Protein AF-A0A941M139-F1 (afdb_monomer)

Mean predicted aligned error: 8.09 Å

Solvent-accessible surface area (backbone atoms only — not comparable to full-atom values): 8491 Å² total; per-residue (Å²): 108,47,80,40,72,52,66,37,54,65,48,53,52,21,52,79,70,74,43,31,68,64,45,41,56,51,49,22,53,52,49,34,66,63,68,40,93,36,90,84,58,81,46,75,49,77,41,56,85,63,80,76,43,61,76,75,45,39,62,76,50,94,82,79,84,86,84,52,71,70,35,67,94,53,24,68,75,78,28,36,34,64,67,55,48,50,52,52,29,45,77,67,77,39,60,91,41,50,65,60,52,48,65,59,38,60,48,45,81,24,77,96,41,51,23,31,60,55,66,42,54,51,50,21,59,76,56,75,70,44,87,63,80,63,78,36,69,66,77,81,75,129

Secondary structure (DSSP, 8-state):
-EEE-STTHHHHHHHHTT-HHHHHHHHHHHHHHHHSS-TT-S-EEE--SS---TTTTSTT-S------TT-TTTGGGSSEEHHHHHHHHHHTT-GGGHHHHHHHH--EEETTEEEE-HHHHHHHHHTTS---SSS-------

Sequence (142 aa):
MVLIDEYDTPIHAGYLKGFYETLVSFFRNFLSACLKDNPCLYKAVLTGILRVSRESLFSGLNHLDVFSVLNSKYSSYFGFTEGEVEDLLTQAHMEGKVIEVKDWYNGYHMSDVTVYNPWSIINFIQKGGVFSLIGSIHPITN

Structure (mmCIF, N/CA/C/O backbone):
data_AF-A0A941M139-F1
#
_entry.id   AF-A0A941M139-F1
#
loop_
_atom_site.group_PDB
_atom_site.id
_atom_site.type_symbol
_atom_site.label_atom_id
_atom_site.label_alt_id
_atom_site.label_comp_id
_atom_site.label_asym_id
_atom_site.label_entity_id
_atom_site.label_seq_id
_atom_site.pdbx_PDB_ins_code
_atom_site.Cartn_x
_atom_site.Cartn_y
_atom_site.Cartn_z
_atom_site.occupancy
_atom_site.B_iso_or_equiv
_atom_site.auth_seq_id
_atom_site.auth_comp_id
_atom_sit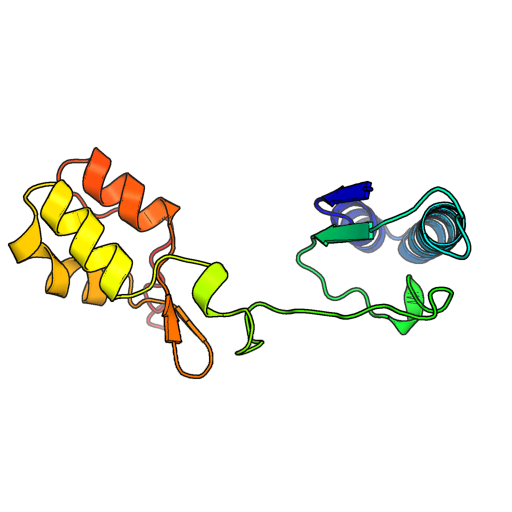e.auth_asym_id
_atom_site.auth_atom_id
_atom_site.pdbx_PDB_model_num
ATOM 1 N N . MET A 1 1 ? 7.535 -20.230 -5.856 1.00 85.69 1 MET A N 1
ATOM 2 C CA . MET A 1 1 ? 6.731 -18.988 -5.832 1.00 85.69 1 MET A CA 1
ATOM 3 C C . MET A 1 1 ? 7.696 -17.820 -5.789 1.00 85.69 1 MET A C 1
ATOM 5 O O . MET A 1 1 ? 8.684 -17.934 -5.078 1.00 85.69 1 MET A O 1
ATOM 9 N N . VAL A 1 2 ? 7.436 -16.751 -6.538 1.00 91.38 2 VAL A N 1
ATOM 10 C CA . VAL A 1 2 ? 8.235 -15.515 -6.522 1.00 91.38 2 VAL A CA 1
ATOM 11 C C . VAL A 1 2 ? 7.360 -14.374 -6.004 1.00 91.38 2 VAL A C 1
ATOM 13 O O . VAL A 1 2 ? 6.231 -14.220 -6.461 1.00 91.38 2 VAL A O 1
ATOM 16 N N . LEU A 1 3 ? 7.862 -13.598 -5.047 1.00 92.81 3 LEU A N 1
ATOM 17 C CA . LEU A 1 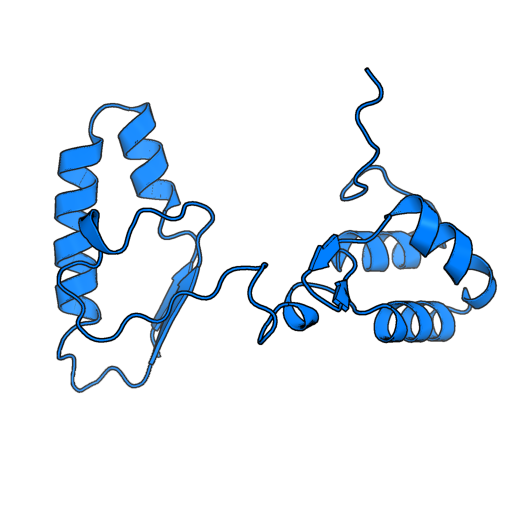3 ? 7.221 -12.377 -4.559 1.00 92.81 3 LEU A CA 1
ATOM 18 C C . LEU A 1 3 ? 8.171 -11.212 -4.827 1.00 92.81 3 LEU A C 1
ATOM 20 O O . LEU A 1 3 ? 9.333 -11.276 -4.429 1.00 92.81 3 LEU A O 1
ATOM 24 N N . ILE A 1 4 ? 7.686 -10.187 -5.521 1.00 91.25 4 ILE A N 1
ATOM 25 C CA . ILE A 1 4 ? 8.438 -8.963 -5.800 1.00 91.25 4 ILE A CA 1
ATOM 26 C C . ILE A 1 4 ? 7.632 -7.814 -5.224 1.00 91.25 4 ILE A C 1
ATOM 28 O O . ILE A 1 4 ? 6.572 -7.481 -5.754 1.00 91.25 4 ILE A O 1
ATOM 32 N N . ASP A 1 5 ? 8.136 -7.247 -4.138 1.00 92.06 5 ASP A N 1
ATOM 33 C CA . ASP A 1 5 ? 7.513 -6.099 -3.499 1.00 92.06 5 ASP A CA 1
ATOM 34 C C . ASP A 1 5 ? 8.080 -4.785 -4.026 1.00 92.06 5 ASP A C 1
ATOM 36 O O . ASP A 1 5 ? 9.232 -4.734 -4.463 1.00 92.06 5 ASP A O 1
ATOM 40 N N . GLU A 1 6 ? 7.237 -3.756 -4.020 1.00 90.25 6 GLU A N 1
ATOM 41 C CA . GLU A 1 6 ? 7.535 -2.402 -4.488 1.00 90.25 6 GLU A CA 1
ATOM 42 C C . GLU A 1 6 ? 8.276 -2.358 -5.837 1.00 90.25 6 GLU A C 1
ATOM 44 O O . GLU A 1 6 ? 9.253 -1.622 -6.022 1.00 90.25 6 GLU A O 1
ATOM 49 N N . TYR A 1 7 ? 7.824 -3.169 -6.805 1.00 88.19 7 TYR A N 1
ATOM 50 C CA . TYR A 1 7 ? 8.523 -3.316 -8.090 1.00 88.19 7 TYR A CA 1
ATOM 51 C C . TYR A 1 7 ? 8.669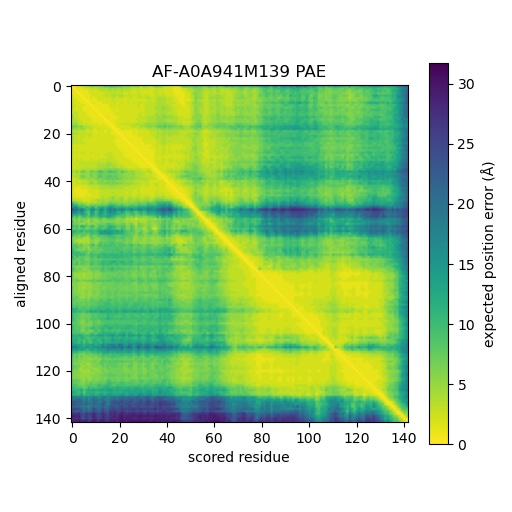 -1.977 -8.836 1.00 88.19 7 TYR A C 1
ATOM 53 O O . TYR A 1 7 ? 9.575 -1.816 -9.653 1.00 88.19 7 TYR A O 1
ATOM 61 N N . ASP A 1 8 ? 7.776 -1.026 -8.562 1.00 87.88 8 ASP A N 1
ATOM 62 C CA . ASP A 1 8 ? 7.675 0.293 -9.169 1.00 87.88 8 ASP A CA 1
ATOM 63 C C . ASP A 1 8 ? 8.574 1.361 -8.526 1.00 87.88 8 ASP A C 1
ATOM 65 O O . ASP A 1 8 ? 8.893 2.349 -9.192 1.00 87.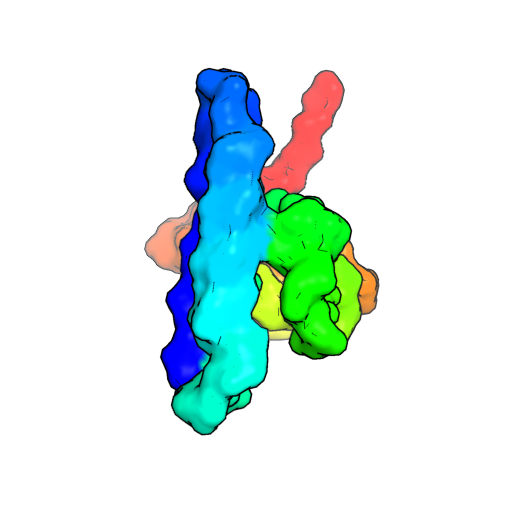88 8 ASP A O 1
ATOM 69 N N . THR A 1 9 ? 9.058 1.161 -7.295 1.00 90.62 9 THR A N 1
ATOM 70 C CA . THR A 1 9 ? 9.995 2.073 -6.610 1.00 90.62 9 THR A CA 1
ATOM 71 C C . THR A 1 9 ? 11.226 2.431 -7.456 1.00 90.62 9 THR A C 1
ATOM 73 O O . THR A 1 9 ? 11.497 3.625 -7.645 1.00 90.62 9 THR A O 1
ATOM 76 N N . PRO A 1 10 ? 11.984 1.466 -8.023 1.00 89.06 10 PRO A N 1
ATOM 77 C CA . PRO A 1 10 ? 13.135 1.799 -8.859 1.00 89.06 10 PRO A CA 1
ATOM 78 C C . PRO A 1 10 ? 12.731 2.543 -10.135 1.00 89.06 10 PRO A C 1
ATOM 80 O O . PRO A 1 10 ? 13.434 3.462 -10.550 1.00 89.06 10 PRO A O 1
ATOM 83 N N . ILE A 1 11 ? 11.586 2.207 -10.734 1.00 88.56 11 ILE A N 1
ATOM 84 C CA . ILE A 1 11 ? 11.081 2.858 -11.949 1.00 88.56 11 ILE A CA 1
ATOM 85 C C . ILE A 1 11 ? 10.715 4.319 -11.670 1.00 88.56 11 ILE A C 1
ATOM 87 O O . ILE A 1 11 ? 11.095 5.208 -12.436 1.00 88.56 11 ILE A O 1
ATOM 91 N N . HIS A 1 12 ? 10.049 4.580 -10.544 1.00 88.31 12 HIS A N 1
ATOM 92 C CA . HIS A 1 12 ? 9.733 5.928 -10.086 1.00 88.31 12 HIS A CA 1
ATOM 93 C C . HIS A 1 12 ? 11.003 6.751 -9.836 1.00 88.31 12 HIS A C 1
ATOM 95 O O . HIS A 1 12 ? 11.114 7.889 -10.294 1.00 88.31 12 HIS A O 1
ATOM 101 N N . ALA A 1 13 ? 12.014 6.163 -9.189 1.00 90.56 13 ALA A N 1
ATOM 102 C CA . ALA A 1 13 ? 13.308 6.817 -9.005 1.00 90.56 13 ALA A CA 1
ATOM 103 C C . ALA A 1 13 ? 13.994 7.138 -10.347 1.00 90.56 13 ALA A C 1
ATOM 105 O O . ALA A 1 13 ? 14.597 8.202 -10.492 1.00 90.56 13 ALA A O 1
ATOM 106 N N . GLY A 1 14 ? 13.871 6.246 -11.333 1.00 89.75 14 GLY A N 1
ATOM 107 C CA . GLY A 1 14 ? 14.338 6.457 -12.701 1.00 89.75 14 GLY A CA 1
ATOM 108 C C . GLY A 1 14 ? 13.670 7.620 -13.408 1.00 89.75 14 GLY A C 1
ATOM 109 O O . GLY A 1 14 ? 14.347 8.410 -14.065 1.00 89.75 14 GLY A O 1
ATOM 110 N N . TYR A 1 15 ? 12.355 7.740 -13.241 1.00 87.94 15 TYR A N 1
ATOM 111 C CA . TYR A 1 15 ? 11.580 8.866 -13.745 1.00 87.94 15 TYR A CA 1
ATOM 112 C C . TYR A 1 15 ? 12.062 10.189 -13.145 1.00 87.94 15 TYR A C 1
ATOM 114 O O . TYR A 1 15 ? 12.425 11.100 -13.886 1.00 87.94 15 TYR A O 1
ATOM 122 N N . LEU A 1 16 ? 12.182 10.264 -11.815 1.00 91.94 16 LEU A N 1
ATOM 123 C CA . LEU A 1 16 ? 12.628 11.477 -11.118 1.00 91.94 16 LEU A CA 1
ATOM 124 C C . LEU A 1 16 ? 14.055 11.906 -11.484 1.00 91.94 16 LEU A C 1
ATOM 126 O O . LEU A 1 16 ? 14.377 13.090 -11.429 1.00 91.94 16 LEU A O 1
ATOM 130 N N . LYS A 1 17 ? 14.919 10.952 -11.836 1.00 94.00 17 LYS A N 1
ATOM 131 C CA . LYS A 1 17 ? 16.335 11.200 -12.131 1.00 94.00 17 LYS A CA 1
ATOM 132 C C . LYS A 1 17 ? 16.669 11.187 -13.631 1.00 94.00 17 LYS A C 1
ATOM 134 O O . LYS A 1 17 ? 17.843 11.273 -13.983 1.00 94.00 17 LYS A O 1
ATOM 139 N N . GLY A 1 18 ? 15.670 11.087 -14.511 1.00 93.06 18 GLY A N 1
ATOM 140 C CA . GLY A 1 18 ? 15.841 11.222 -15.963 1.00 93.06 18 GLY A CA 1
ATOM 141 C C . GLY A 1 18 ? 16.411 10.000 -16.697 1.00 93.06 18 GLY A C 1
ATOM 142 O O . GLY A 1 18 ? 16.884 10.140 -17.820 1.00 93.06 18 GLY A O 1
ATOM 143 N N . PHE A 1 19 ? 16.368 8.803 -16.105 1.00 91.50 19 PHE A N 1
ATOM 144 C CA . PHE A 1 19 ? 16.841 7.551 -16.728 1.00 91.50 19 PHE A CA 1
ATOM 145 C C . PHE A 1 19 ? 15.769 6.451 -16.776 1.00 91.50 19 PHE A C 1
ATOM 147 O O . PHE A 1 19 ? 16.071 5.255 -16.774 1.00 91.50 19 PHE A O 1
ATOM 154 N N . TYR A 1 20 ? 14.503 6.867 -16.840 1.00 89.25 20 TYR A N 1
ATOM 155 C CA . TYR A 1 20 ? 13.326 6.000 -16.908 1.00 89.25 20 TYR A CA 1
ATOM 156 C C . TYR A 1 20 ? 13.431 4.915 -17.990 1.00 89.25 20 TYR A C 1
ATOM 158 O O . TYR A 1 20 ? 13.290 3.738 -17.675 1.00 89.25 20 TYR A O 1
ATOM 166 N N . GLU A 1 21 ? 13.750 5.284 -19.234 1.00 88.88 21 GLU A N 1
ATOM 167 C CA . GLU A 1 21 ? 13.795 4.342 -20.367 1.00 88.88 21 GLU A CA 1
ATOM 168 C C . GLU A 1 21 ? 14.814 3.213 -20.163 1.00 88.88 21 GLU A C 1
ATOM 170 O O . GLU A 1 21 ? 14.520 2.038 -20.399 1.00 88.88 21 GLU A O 1
ATOM 175 N N . THR A 1 22 ? 16.003 3.548 -19.653 1.00 90.12 22 THR A N 1
ATOM 176 C CA . THR A 1 22 ? 17.050 2.566 -19.342 1.00 90.12 22 THR A CA 1
ATOM 177 C C . THR A 1 22 ? 16.576 1.579 -18.278 1.00 90.12 22 THR A C 1
ATOM 179 O O . THR A 1 22 ? 16.762 0.369 -18.422 1.00 90.12 22 THR A O 1
ATOM 182 N N . LEU A 1 23 ? 15.929 2.083 -17.224 1.00 90.19 23 LEU A N 1
ATOM 183 C CA . LEU A 1 23 ? 15.411 1.253 -16.140 1.00 90.19 23 LEU A CA 1
ATOM 184 C C . LEU A 1 23 ? 14.252 0.366 -16.584 1.00 90.19 23 LEU A C 1
ATOM 186 O O . LEU A 1 23 ? 14.259 -0.826 -16.290 1.00 90.19 23 LEU A O 1
ATOM 190 N N . VAL A 1 24 ? 13.281 0.917 -17.310 1.00 88.12 24 VAL A N 1
ATOM 191 C CA . VAL A 1 24 ? 12.141 0.153 -17.828 1.00 88.12 24 VAL A CA 1
ATOM 192 C C . VAL A 1 24 ? 12.621 -0.951 -18.763 1.00 88.12 24 VAL A C 1
ATOM 194 O O . VAL A 1 24 ? 12.168 -2.087 -18.644 1.00 88.12 24 VAL A O 1
ATOM 197 N N . SER A 1 25 ? 13.588 -0.662 -19.638 1.00 88.75 25 SER A N 1
ATOM 198 C CA . SER A 1 25 ? 14.190 -1.668 -20.518 1.00 88.75 25 SER A CA 1
ATOM 199 C C . SER A 1 25 ? 14.860 -2.801 -19.729 1.00 88.75 25 SER A C 1
ATOM 201 O O . SER A 1 25 ? 14.619 -3.979 -20.010 1.00 88.75 25 SER A O 1
ATOM 203 N N . PHE A 1 26 ? 15.644 -2.461 -18.699 1.00 90.69 26 PHE A N 1
ATOM 204 C CA . PHE A 1 26 ? 16.270 -3.445 -17.813 1.00 90.69 26 PHE A CA 1
ATOM 205 C C . PHE A 1 26 ? 15.226 -4.312 -17.096 1.00 90.69 26 PHE A C 1
ATOM 207 O O . PHE A 1 26 ? 15.275 -5.540 -17.192 1.00 90.69 26 PHE A O 1
ATOM 214 N N . PHE A 1 27 ? 14.256 -3.686 -16.421 1.00 89.25 27 PHE A N 1
ATOM 215 C CA . PHE A 1 27 ? 13.242 -4.392 -15.639 1.00 89.25 27 PHE A CA 1
ATOM 216 C C . PHE A 1 27 ? 12.321 -5.240 -16.512 1.00 89.25 27 PHE A C 1
ATOM 218 O O . PHE A 1 27 ? 12.008 -6.365 -16.132 1.00 89.25 27 PHE A O 1
ATOM 225 N N . ARG A 1 28 ? 11.954 -4.775 -17.711 1.00 86.88 28 ARG A N 1
ATOM 226 C CA . ARG A 1 28 ? 11.200 -5.579 -18.681 1.00 86.88 28 ARG A CA 1
ATOM 227 C C . ARG A 1 28 ? 11.927 -6.880 -19.009 1.00 86.88 28 ARG A C 1
ATOM 229 O O . ARG A 1 28 ? 11.313 -7.945 -18.975 1.00 86.88 28 ARG A O 1
ATOM 236 N N . ASN A 1 29 ? 13.223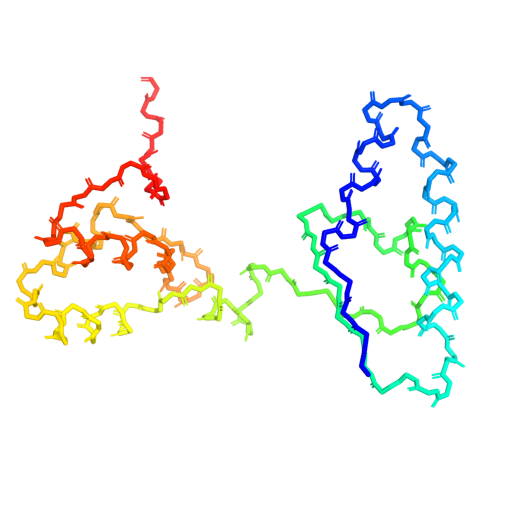 -6.811 -19.314 1.00 88.69 29 ASN A N 1
ATOM 237 C CA . ASN A 1 29 ? 14.012 -7.993 -19.667 1.00 88.69 29 ASN A CA 1
ATOM 238 C C . ASN A 1 29 ? 14.204 -8.921 -18.462 1.00 88.69 29 ASN A C 1
ATOM 240 O O . ASN A 1 29 ? 14.027 -10.131 -18.585 1.00 88.69 29 ASN A O 1
ATOM 244 N N . PHE A 1 30 ? 14.505 -8.351 -17.294 1.00 89.50 30 PHE A N 1
ATOM 245 C CA . PHE A 1 30 ? 14.665 -9.089 -16.043 1.00 89.50 30 PHE A CA 1
ATOM 246 C C . PHE A 1 30 ? 13.387 -9.846 -15.652 1.00 89.50 30 PHE A C 1
ATOM 248 O O . PHE A 1 30 ? 13.418 -11.056 -15.426 1.00 89.50 30 PHE A O 1
ATOM 255 N N . LEU A 1 31 ? 12.245 -9.153 -15.632 1.00 88.56 31 LEU A N 1
ATOM 2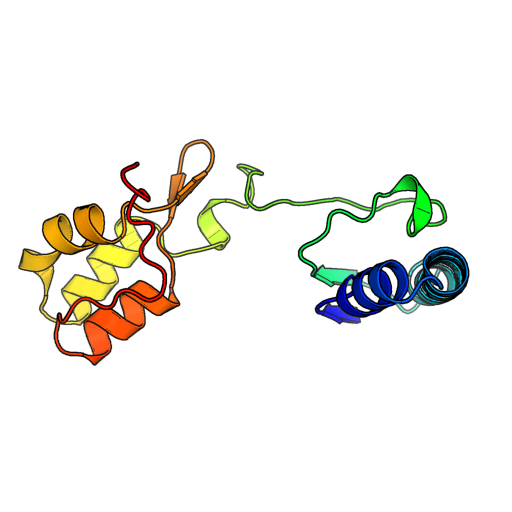56 C CA . LEU A 1 31 ? 10.952 -9.743 -15.294 1.00 88.56 31 LEU A CA 1
ATOM 257 C C . LEU A 1 31 ? 10.506 -10.747 -16.357 1.00 88.56 31 LEU A C 1
ATOM 259 O O . LEU A 1 31 ? 9.990 -11.800 -16.002 1.00 88.56 31 LEU A O 1
ATOM 263 N N . SER A 1 32 ? 10.763 -10.488 -17.642 1.00 87.31 32 SER A N 1
ATOM 264 C CA . SER A 1 32 ? 10.473 -11.461 -18.701 1.00 87.31 32 SER A CA 1
ATOM 265 C C . SER A 1 32 ? 11.283 -12.744 -18.519 1.00 87.31 32 SER A C 1
ATOM 267 O O . SER A 1 32 ? 10.704 -13.820 -18.547 1.00 87.31 32 SER A O 1
ATOM 269 N N . ALA A 1 33 ? 12.590 -12.655 -18.266 1.00 87.56 33 ALA A N 1
ATOM 270 C CA . ALA A 1 33 ? 13.430 -13.835 -18.053 1.00 87.56 33 ALA A CA 1
ATOM 271 C C . ALA A 1 33 ? 13.037 -14.628 -16.795 1.00 87.56 33 ALA A C 1
ATOM 273 O O . ALA A 1 33 ? 13.133 -15.851 -16.772 1.00 87.56 33 ALA A O 1
ATOM 274 N N . CYS A 1 34 ? 12.596 -13.936 -15.743 1.00 88.00 34 CYS A N 1
ATOM 275 C CA . CYS A 1 34 ? 12.195 -14.570 -14.491 1.00 88.00 34 CYS A CA 1
ATOM 276 C C . CYS A 1 34 ? 10.799 -15.210 -14.575 1.00 88.00 34 CYS A C 1
ATOM 278 O O . CYS A 1 34 ? 10.585 -16.299 -14.037 1.00 88.00 34 CYS A O 1
ATOM 280 N N . LEU A 1 35 ? 9.848 -14.530 -15.227 1.00 87.50 35 LEU A N 1
ATOM 281 C CA . LEU A 1 35 ? 8.418 -14.829 -15.125 1.00 87.50 35 LEU A CA 1
ATOM 282 C C . LEU A 1 35 ? 7.823 -15.508 -16.360 1.00 87.50 35 LEU A C 1
ATOM 284 O O . LEU A 1 35 ? 6.794 -16.174 -16.249 1.00 87.50 35 LEU A O 1
ATOM 288 N N . LYS A 1 36 ? 8.434 -15.339 -17.533 1.00 84.94 36 LYS A N 1
ATOM 289 C CA . LYS A 1 36 ? 7.946 -15.912 -18.787 1.00 84.94 36 LYS A CA 1
ATOM 290 C C . LYS A 1 36 ? 8.576 -17.279 -19.027 1.00 84.94 36 LYS A C 1
ATOM 292 O O . LYS A 1 36 ? 9.789 -17.415 -18.922 1.00 84.94 36 LYS A O 1
ATOM 297 N N . ASP A 1 37 ? 7.752 -18.267 -19.374 1.00 80.38 37 ASP A N 1
ATOM 298 C CA . ASP A 1 37 ? 8.180 -19.611 -19.795 1.00 80.38 37 ASP A CA 1
ATOM 299 C C . ASP A 1 37 ? 9.147 -20.307 -18.811 1.00 80.38 37 ASP A C 1
ATOM 301 O O . ASP A 1 37 ? 9.899 -21.203 -19.186 1.00 80.38 37 ASP A O 1
ATOM 305 N N . ASN A 1 38 ? 9.123 -19.906 -17.533 1.00 84.50 38 ASN A N 1
ATOM 306 C CA . ASN A 1 38 ? 9.971 -20.469 -16.492 1.00 84.50 38 ASN A CA 1
ATOM 307 C C . ASN A 1 38 ? 9.329 -21.762 -15.948 1.00 84.50 38 ASN A C 1
ATOM 309 O O . ASN A 1 38 ? 8.343 -21.676 -15.210 1.00 84.50 38 ASN A O 1
ATOM 313 N N . PRO A 1 39 ? 9.877 -22.958 -16.249 1.00 86.94 39 PRO A N 1
ATOM 314 C CA . PRO A 1 39 ? 9.261 -24.233 -15.869 1.00 86.94 39 PRO A CA 1
ATOM 315 C C . PRO A 1 39 ? 9.264 -24.471 -14.353 1.00 86.94 39 PRO A C 1
ATOM 317 O O . PRO A 1 39 ? 8.493 -25.284 -13.850 1.00 86.94 39 PRO A O 1
ATOM 320 N N . CYS A 1 40 ? 10.110 -23.753 -13.611 1.00 89.44 40 CYS A N 1
ATOM 321 C CA . CYS A 1 40 ? 10.186 -23.827 -12.155 1.00 89.44 40 CYS A CA 1
ATOM 322 C C . CYS A 1 40 ? 9.208 -22.858 -11.467 1.00 89.44 40 CYS A C 1
ATOM 324 O O . CYS A 1 40 ? 9.052 -22.893 -10.241 1.00 89.44 40 CYS A O 1
ATOM 326 N N . LEU A 1 41 ? 8.559 -21.962 -12.220 1.00 89.31 41 LEU A N 1
ATOM 327 C CA . LEU A 1 41 ? 7.687 -20.940 -11.663 1.00 89.31 41 LEU A CA 1
ATOM 328 C C . LEU A 1 41 ? 6.239 -21.425 -11.569 1.00 89.31 41 LEU A C 1
ATOM 330 O O . LEU A 1 41 ? 5.473 -21.363 -12.521 1.00 89.31 41 LEU A O 1
ATOM 334 N N . TYR A 1 42 ? 5.833 -21.821 -10.363 1.00 88.81 42 TYR A N 1
ATOM 335 C CA . TYR A 1 42 ? 4.429 -22.132 -10.074 1.00 88.81 42 TYR A CA 1
ATOM 336 C C . TYR A 1 42 ? 3.521 -20.886 -10.034 1.00 88.81 42 TYR A C 1
ATOM 338 O O . TYR A 1 42 ? 2.385 -20.917 -10.494 1.00 88.81 42 TYR A O 1
ATOM 346 N N . LYS A 1 43 ? 4.000 -19.790 -9.427 1.00 89.06 43 LYS A N 1
ATOM 347 C CA . LYS A 1 43 ? 3.249 -18.536 -9.239 1.00 89.06 43 LYS A CA 1
ATOM 348 C C . LYS A 1 43 ? 4.203 -17.379 -8.950 1.00 89.06 43 LYS A C 1
ATOM 350 O O . LYS A 1 43 ? 5.168 -17.573 -8.200 1.00 89.06 43 LYS A O 1
ATOM 355 N N . ALA A 1 44 ? 3.883 -16.196 -9.469 1.00 88.94 44 ALA A N 1
ATOM 356 C CA . ALA A 1 44 ? 4.502 -14.936 -9.082 1.00 88.94 44 ALA A CA 1
ATOM 357 C C . ALA A 1 44 ? 3.452 -13.923 -8.615 1.00 88.94 44 ALA A C 1
ATOM 359 O O . ALA A 1 44 ? 2.347 -13.887 -9.153 1.00 88.94 44 ALA A O 1
ATOM 360 N N . VAL A 1 45 ? 3.806 -13.115 -7.620 1.00 89.44 45 VAL A N 1
ATOM 361 C CA . VAL A 1 45 ? 3.013 -11.975 -7.151 1.00 89.44 45 VAL A CA 1
ATOM 362 C C . VAL A 1 45 ? 3.918 -10.753 -7.163 1.00 89.44 45 VAL A C 1
ATOM 364 O O . VAL A 1 45 ? 5.052 -10.817 -6.688 1.00 89.44 45 VAL A O 1
ATOM 367 N N . LEU A 1 46 ? 3.425 -9.666 -7.747 1.00 88.38 46 LEU A N 1
ATOM 368 C CA . LEU A 1 46 ? 4.118 -8.389 -7.803 1.00 88.38 46 LEU A CA 1
ATOM 369 C C . LEU A 1 46 ? 3.235 -7.343 -7.132 1.00 88.38 46 LEU A C 1
ATOM 371 O O . LEU A 1 46 ? 2.047 -7.256 -7.448 1.00 88.38 46 LEU A O 1
ATOM 375 N N . THR A 1 47 ? 3.811 -6.561 -6.230 1.00 88.50 47 THR A N 1
ATOM 376 C CA . THR A 1 47 ? 3.124 -5.484 -5.514 1.00 88.50 47 THR A CA 1
ATOM 377 C C . THR A 1 47 ? 3.815 -4.158 -5.788 1.00 88.50 47 THR A C 1
ATOM 379 O O . THR A 1 47 ? 5.030 -4.089 -5.954 1.00 88.50 47 THR A O 1
ATOM 382 N N . GLY A 1 48 ? 3.016 -3.106 -5.918 1.00 86.69 48 GLY A N 1
ATOM 383 C CA . GLY A 1 48 ? 3.486 -1.768 -6.243 1.00 86.69 48 GLY A CA 1
ATOM 384 C C . GLY A 1 48 ? 2.337 -0.770 -6.241 1.00 86.69 48 GLY A C 1
ATOM 385 O O . GLY A 1 48 ? 1.167 -1.159 -6.294 1.00 86.69 48 GLY A O 1
ATOM 386 N N . ILE A 1 49 ? 2.670 0.514 -6.162 1.00 83.19 49 ILE A N 1
ATOM 387 C CA . ILE A 1 49 ? 1.690 1.604 -6.080 1.00 83.19 49 ILE A CA 1
ATOM 388 C C . ILE A 1 49 ? 1.306 2.059 -7.488 1.00 83.19 49 ILE A C 1
ATOM 390 O O . ILE A 1 49 ? 0.129 2.196 -7.834 1.00 83.19 49 ILE A O 1
ATOM 394 N N . LEU A 1 50 ? 2.314 2.296 -8.318 1.00 75.56 50 LEU A N 1
ATOM 395 C CA . LEU A 1 50 ? 2.160 2.760 -9.677 1.00 75.56 50 LEU A CA 1
ATOM 396 C C . LEU A 1 50 ? 1.652 1.627 -10.561 1.00 75.56 50 LEU A C 1
ATOM 398 O O . LEU A 1 50 ? 2.209 0.529 -10.634 1.00 75.56 50 LEU A O 1
ATOM 402 N N . ARG A 1 51 ? 0.629 1.951 -11.350 1.00 66.19 51 ARG A N 1
ATOM 403 C CA . ARG A 1 51 ? 0.234 1.144 -12.503 1.00 66.19 51 ARG A CA 1
ATOM 404 C C . ARG A 1 51 ? 1.165 1.442 -13.677 1.00 66.19 51 ARG A C 1
ATOM 406 O O . ARG A 1 51 ? 0.704 1.924 -14.711 1.00 66.19 51 ARG A O 1
ATOM 413 N N . VAL A 1 52 ? 2.470 1.200 -13.524 1.00 61.69 52 VAL A N 1
ATOM 414 C CA . VAL A 1 52 ? 3.380 1.236 -14.677 1.00 61.69 52 VAL A CA 1
ATOM 415 C C . VAL A 1 52 ? 2.928 0.111 -15.610 1.00 61.69 52 VAL A C 1
ATOM 417 O O . VAL A 1 52 ? 2.919 -1.058 -15.231 1.00 61.69 52 VAL A O 1
ATOM 420 N N . SER A 1 53 ? 2.364 0.501 -16.753 1.00 58.38 53 SER A N 1
ATOM 421 C CA . SER A 1 53 ? 1.348 -0.278 -17.465 1.00 58.38 53 SER A CA 1
ATOM 422 C C . SER A 1 53 ? 1.837 -1.641 -17.966 1.00 58.38 53 SER A C 1
ATOM 424 O O . SER A 1 53 ? 3.033 -1.892 -18.149 1.00 58.38 53 SER A O 1
ATOM 426 N N . ARG A 1 54 ? 0.869 -2.511 -18.296 1.00 56.22 54 ARG A N 1
ATOM 427 C CA . ARG A 1 54 ? 1.114 -3.749 -19.053 1.00 56.22 54 ARG A CA 1
ATOM 428 C C . ARG A 1 54 ? 1.912 -3.514 -20.340 1.00 56.22 54 ARG A C 1
ATOM 430 O O . ARG A 1 54 ? 2.542 -4.442 -20.821 1.00 56.22 54 ARG A O 1
ATOM 437 N N . GLU A 1 55 ? 1.886 -2.305 -20.893 1.00 58.22 55 GLU A N 1
ATOM 438 C CA . GLU A 1 55 ? 2.413 -1.993 -22.222 1.00 58.22 55 GLU A CA 1
ATOM 439 C C . GLU A 1 55 ? 3.924 -1.704 -22.211 1.00 58.22 55 GLU A C 1
ATOM 441 O O . GLU A 1 55 ? 4.611 -2.055 -23.171 1.00 58.22 55 GLU A O 1
ATOM 446 N N . SER A 1 56 ? 4.478 -1.144 -21.126 1.00 66.81 56 SER A N 1
ATOM 447 C CA . SER A 1 56 ? 5.910 -0.807 -21.059 1.00 66.81 56 SER A CA 1
ATOM 448 C C . SER A 1 56 ? 6.770 -1.919 -20.446 1.00 66.81 56 SER A C 1
ATOM 450 O O . SER A 1 56 ? 7.756 -2.335 -21.056 1.00 66.81 56 SER A O 1
ATOM 452 N N . LEU A 1 57 ? 6.391 -2.438 -19.273 1.00 75.12 57 LEU A N 1
ATOM 453 C CA . LEU A 1 57 ? 7.178 -3.426 -18.514 1.00 75.12 57 LEU A CA 1
ATOM 454 C C . LEU A 1 57 ? 6.752 -4.870 -18.753 1.00 75.12 57 LEU A C 1
ATOM 456 O O . LEU A 1 57 ? 7.591 -5.769 -18.753 1.00 75.12 57 LEU A O 1
ATOM 460 N N . PHE A 1 58 ? 5.452 -5.097 -18.938 1.00 75.56 58 PHE A N 1
ATOM 461 C CA . PHE A 1 58 ? 4.874 -6.443 -18.958 1.00 75.56 58 PHE A CA 1
ATOM 462 C C . PHE A 1 58 ? 4.387 -6.878 -20.339 1.00 75.56 58 PHE A C 1
ATOM 464 O O . PHE A 1 58 ? 3.728 -7.908 -20.452 1.00 75.56 58 PHE A O 1
ATOM 471 N N . SER A 1 59 ? 4.745 -6.149 -21.397 1.00 69.88 59 SER A N 1
ATOM 472 C CA . SER A 1 59 ? 4.341 -6.473 -22.770 1.00 69.88 59 SER A CA 1
ATOM 473 C C . SER A 1 59 ? 4.911 -7.810 -23.247 1.00 69.88 59 SER A C 1
ATOM 475 O O . SER A 1 59 ? 4.361 -8.432 -24.150 1.00 69.88 59 SER A O 1
ATOM 477 N N . GLY A 1 60 ? 5.979 -8.295 -22.606 1.00 67.94 60 GLY A N 1
ATOM 478 C CA . GLY A 1 60 ? 6.532 -9.629 -22.829 1.00 67.94 60 GLY A CA 1
ATOM 479 C C . GLY A 1 60 ? 5.797 -10.771 -22.111 1.00 67.94 60 GLY A C 1
ATOM 480 O O . GLY A 1 60 ? 6.080 -11.930 -22.430 1.00 67.94 60 GLY A O 1
ATOM 481 N N . LEU A 1 61 ? 4.891 -10.481 -21.165 1.00 72.81 61 LEU A N 1
ATOM 482 C CA . LEU A 1 61 ? 4.194 -11.469 -20.332 1.00 72.81 61 LEU A CA 1
ATOM 483 C C . LEU A 1 61 ? 2.786 -11.766 -20.867 1.00 72.81 61 LEU A C 1
ATOM 485 O O . LEU A 1 61 ? 1.928 -10.888 -20.944 1.00 72.81 61 LEU A O 1
ATOM 489 N N . ASN A 1 62 ? 2.518 -13.037 -21.164 1.00 58.16 62 ASN A N 1
ATOM 490 C CA . ASN A 1 62 ? 1.286 -13.450 -21.847 1.00 58.16 62 ASN A CA 1
ATOM 491 C C . ASN A 1 62 ? 0.069 -13.648 -20.914 1.00 58.16 62 ASN A C 1
ATOM 493 O O . ASN A 1 62 ? -1.052 -13.728 -21.405 1.00 58.16 62 ASN A O 1
ATOM 497 N N . HIS A 1 63 ? 0.245 -13.680 -19.584 1.00 69.00 63 HIS A N 1
ATOM 498 C CA . HIS A 1 63 ? -0.819 -14.032 -18.622 1.00 69.00 63 HIS A CA 1
ATOM 499 C C . HIS A 1 63 ? -0.772 -13.188 -17.333 1.00 69.00 63 HIS A C 1
ATOM 501 O O . HIS A 1 63 ? -0.653 -13.725 -16.234 1.00 69.00 63 HIS A O 1
ATOM 507 N N . LEU A 1 64 ? -0.805 -11.856 -17.455 1.00 73.31 64 LEU A N 1
ATOM 508 C CA . LEU A 1 64 ? -0.836 -10.964 -16.291 1.00 73.31 64 LEU A CA 1
ATOM 509 C C . LEU A 1 64 ? -2.276 -10.566 -15.941 1.00 73.31 64 LEU A C 1
ATOM 511 O O . LEU A 1 64 ? -2.904 -9.818 -16.695 1.00 73.31 64 LEU A O 1
ATOM 515 N N . ASP A 1 65 ? -2.741 -10.995 -14.771 1.00 77.50 65 ASP A N 1
ATOM 516 C CA . ASP A 1 65 ? -3.931 -10.441 -14.132 1.00 77.50 65 ASP A CA 1
ATOM 517 C C . ASP A 1 65 ? -3.543 -9.250 -13.252 1.00 77.50 65 ASP A C 1
ATOM 519 O O . ASP A 1 65 ? -2.610 -9.328 -12.451 1.00 77.50 65 ASP A O 1
ATOM 523 N N . VAL A 1 66 ? -4.264 -8.137 -13.393 1.00 76.69 66 VAL A N 1
ATOM 524 C CA . VAL A 1 66 ? -4.042 -6.931 -12.589 1.00 76.69 66 VAL A CA 1
ATOM 525 C C . VAL A 1 66 ? -5.218 -6.750 -11.645 1.00 76.69 66 VAL A C 1
ATOM 527 O O . VAL A 1 66 ? -6.338 -6.463 -12.072 1.00 76.69 66 VAL A O 1
ATOM 530 N N . PHE A 1 67 ? -4.950 -6.875 -10.351 1.00 79.25 67 PHE A N 1
ATOM 531 C CA . PHE A 1 67 ? -5.932 -6.622 -9.307 1.00 79.25 67 PHE A CA 1
ATOM 532 C C . PHE A 1 67 ? -5.590 -5.319 -8.609 1.00 79.25 67 PHE A C 1
ATOM 534 O O . PHE A 1 67 ? -4.506 -5.153 -8.061 1.00 79.25 67 PHE A O 1
ATOM 541 N N . SER A 1 68 ? -6.524 -4.378 -8.655 1.00 75.50 68 SER A N 1
ATOM 542 C CA . SER A 1 68 ? -6.418 -3.150 -7.882 1.00 75.50 68 SER A CA 1
ATOM 543 C C . SER A 1 68 ? -7.302 -3.214 -6.657 1.00 75.50 68 SER A C 1
ATOM 545 O O . SER A 1 68 ? -8.275 -3.961 -6.646 1.00 75.50 68 SER A O 1
ATOM 547 N N . VAL A 1 69 ? -7.036 -2.320 -5.715 1.00 71.56 69 VAL A N 1
ATOM 548 C CA . VAL A 1 69 ? -7.866 -2.076 -4.533 1.00 71.56 69 VAL A CA 1
ATOM 549 C C . VAL A 1 69 ? -9.350 -1.840 -4.880 1.00 71.56 69 VAL A C 1
ATOM 551 O O . VAL A 1 69 ? -10.235 -2.229 -4.134 1.00 71.56 69 VAL A O 1
ATOM 554 N N . LEU A 1 70 ? -9.645 -1.295 -6.066 1.00 72.06 70 LEU A N 1
ATOM 555 C CA . LEU A 1 70 ? -11.017 -1.069 -6.544 1.00 72.06 70 LEU A CA 1
ATOM 556 C C . LEU A 1 70 ? -11.704 -2.320 -7.122 1.00 72.06 70 LEU A C 1
ATOM 558 O O . LEU A 1 70 ? -12.857 -2.247 -7.533 1.00 72.06 70 LEU A O 1
ATOM 562 N N . ASN A 1 71 ? -11.008 -3.453 -7.231 1.00 79.44 71 ASN A N 1
ATOM 563 C CA . ASN A 1 71 ? -11.594 -4.675 -7.768 1.00 79.44 71 ASN A CA 1
ATOM 564 C C . ASN A 1 71 ? -12.483 -5.327 -6.699 1.00 79.44 71 ASN A C 1
ATOM 566 O O . ASN A 1 71 ? -11.973 -5.784 -5.678 1.00 79.44 71 ASN A O 1
ATOM 570 N N . SER A 1 72 ? -13.788 -5.418 -6.962 1.00 76.88 72 SER A N 1
ATOM 571 C CA . SER A 1 72 ? -14.782 -5.977 -6.033 1.00 76.88 72 SER A CA 1
ATOM 572 C C . SER A 1 72 ? -14.475 -7.402 -5.566 1.00 76.88 72 SER A C 1
ATOM 574 O O . SER A 1 72 ? -14.844 -7.774 -4.459 1.00 76.88 72 SER A O 1
ATOM 576 N N . LYS A 1 73 ? -13.753 -8.202 -6.363 1.00 81.56 73 LYS A N 1
ATOM 577 C CA . LYS A 1 73 ? -13.347 -9.562 -5.978 1.00 81.56 73 LYS A CA 1
ATOM 578 C C . LYS A 1 73 ? -12.365 -9.573 -4.805 1.00 81.56 73 LYS A C 1
ATOM 580 O O . LYS A 1 73 ? -12.296 -10.570 -4.092 1.00 81.56 73 LYS A O 1
ATOM 585 N N . TYR A 1 74 ? -11.581 -8.506 -4.645 1.00 81.25 74 TYR A N 1
ATOM 586 C CA . TYR A 1 74 ? -10.514 -8.437 -3.649 1.00 81.25 74 TYR A CA 1
ATOM 587 C C . TYR A 1 74 ? -10.652 -7.281 -2.656 1.00 81.25 74 TYR A C 1
ATOM 589 O O . TYR A 1 74 ? -9.860 -7.211 -1.721 1.00 81.25 74 TYR A O 1
ATOM 597 N N . SER A 1 75 ? -11.639 -6.398 -2.831 1.00 79.19 75 SER A N 1
ATOM 598 C CA . SER A 1 75 ? -11.814 -5.185 -2.025 1.00 79.19 75 SER A CA 1
ATOM 599 C C . SER A 1 75 ? -11.863 -5.466 -0.521 1.00 79.19 75 SER A C 1
ATOM 601 O O . SER A 1 75 ? -11.210 -4.768 0.250 1.00 79.19 75 SER A O 1
ATOM 603 N N . SER A 1 76 ? -12.542 -6.540 -0.110 1.00 82.06 76 SER A N 1
ATOM 604 C CA . SER A 1 76 ? -12.661 -6.947 1.296 1.00 82.06 76 SER A CA 1
ATOM 605 C C . SER A 1 76 ? -11.346 -7.384 1.949 1.00 82.06 76 SER A C 1
ATOM 607 O O . SER A 1 76 ? -11.286 -7.455 3.165 1.00 82.06 76 SER A O 1
ATOM 609 N N . TYR A 1 77 ? -10.298 -7.692 1.179 1.00 85.06 77 TYR A N 1
ATOM 610 C CA . TYR A 1 77 ? -9.015 -8.167 1.719 1.00 85.06 77 TYR A CA 1
ATOM 611 C C . TYR A 1 77 ? -7.980 -7.048 1.908 1.00 85.06 77 TYR A C 1
ATOM 613 O O . TYR A 1 77 ? -6.879 -7.313 2.386 1.00 85.06 77 TYR A O 1
ATOM 621 N N . PHE A 1 78 ? -8.297 -5.806 1.521 1.00 83.19 78 PHE A N 1
ATOM 622 C CA . PHE A 1 78 ? -7.381 -4.662 1.647 1.00 83.19 78 PHE A CA 1
ATOM 623 C C . PHE A 1 78 ? -7.508 -3.907 2.980 1.00 83.19 78 PHE A C 1
ATOM 625 O O . PHE A 1 78 ? -6.787 -2.935 3.209 1.00 83.19 78 PHE A O 1
ATOM 632 N N . GLY A 1 79 ? -8.394 -4.347 3.870 1.00 89.56 79 GLY A N 1
ATOM 633 C CA . GLY A 1 79 ? -8.573 -3.780 5.200 1.00 89.56 79 GLY A CA 1
ATOM 634 C C . GLY A 1 79 ? -9.498 -4.642 6.049 1.00 89.56 79 GLY A C 1
ATOM 635 O O . GLY A 1 79 ? -9.873 -5.731 5.627 1.00 89.56 79 GLY A O 1
ATOM 636 N N . PHE A 1 80 ? -9.868 -4.147 7.229 1.00 93.19 80 PHE A N 1
ATOM 637 C CA . PHE A 1 80 ? -10.902 -4.787 8.042 1.00 93.19 80 PHE A CA 1
ATOM 638 C C . PHE A 1 80 ? -12.280 -4.370 7.555 1.00 93.19 80 PHE A C 1
ATOM 640 O O . PHE A 1 80 ? -12.552 -3.184 7.418 1.00 93.19 80 PHE A O 1
ATOM 647 N N . THR A 1 81 ? -13.162 -5.323 7.317 1.00 92.94 81 THR A N 1
ATOM 648 C CA . THR A 1 81 ? -14.584 -5.068 7.083 1.00 92.94 81 THR A CA 1
ATOM 649 C C . THR A 1 81 ? -15.253 -4.470 8.322 1.00 92.94 81 THR A C 1
ATOM 651 O O . THR A 1 81 ? -14.723 -4.550 9.431 1.00 92.94 81 THR A O 1
ATOM 654 N N . GLU A 1 82 ? -16.441 -3.883 8.159 1.00 91.94 82 GLU A N 1
ATOM 655 C CA . GLU A 1 82 ? -17.227 -3.379 9.297 1.00 91.94 82 GLU A CA 1
ATOM 656 C C . GLU A 1 82 ? -17.433 -4.431 10.394 1.00 91.94 82 GLU A C 1
ATOM 658 O O . GLU A 1 82 ? -17.227 -4.123 11.565 1.00 91.94 82 GLU A O 1
ATOM 663 N N . GLY A 1 83 ? -17.769 -5.667 10.012 1.00 93.50 83 GLY A N 1
ATOM 664 C CA . GLY A 1 83 ? -17.939 -6.769 10.961 1.00 93.50 83 GLY A CA 1
ATOM 665 C C . GLY A 1 83 ? -16.644 -7.115 11.698 1.00 93.50 83 GLY A C 1
ATOM 666 O O . GLY A 1 83 ? -16.651 -7.251 12.915 1.00 93.50 83 GLY A O 1
ATOM 667 N N . GLU A 1 84 ? -15.506 -7.158 10.997 1.00 95.56 84 GLU A N 1
ATOM 668 C CA . GLU A 1 84 ? -14.208 -7.403 11.641 1.00 95.56 84 GLU A CA 1
ATOM 669 C C . GLU A 1 84 ? -13.823 -6.279 12.613 1.00 95.56 84 GLU A C 1
ATOM 671 O O . GLU A 1 84 ? -13.253 -6.550 13.667 1.00 95.56 84 GLU A O 1
ATOM 676 N N . VAL A 1 85 ? -14.148 -5.019 12.305 1.00 95.19 85 VAL A N 1
ATOM 677 C CA . VAL A 1 85 ? -13.923 -3.902 13.238 1.00 95.19 85 VAL A CA 1
ATOM 678 C C . VAL A 1 85 ? -14.800 -4.035 14.482 1.00 95.19 85 VAL A C 1
ATOM 680 O O . VAL A 1 85 ? -14.302 -3.853 15.593 1.00 95.19 85 VAL A O 1
ATOM 683 N N . GLU A 1 86 ? -16.080 -4.369 14.323 1.00 95.50 86 GLU A N 1
ATOM 684 C CA . GLU A 1 86 ? -17.000 -4.604 15.443 1.00 95.50 86 GLU A CA 1
ATOM 685 C C . GLU A 1 86 ? -16.525 -5.756 16.339 1.00 95.50 86 GLU A C 1
ATOM 687 O O . GLU A 1 86 ? -16.467 -5.609 17.565 1.00 95.50 86 GLU A O 1
ATOM 692 N N . ASP A 1 87 ? -16.088 -6.862 15.736 1.00 96.94 87 ASP A N 1
ATOM 693 C CA . ASP A 1 87 ? -15.548 -8.020 16.448 1.00 96.94 87 ASP A CA 1
ATOM 694 C C . ASP A 1 87 ? -14.262 -7.673 17.209 1.00 96.94 87 ASP A C 1
ATOM 696 O O . ASP A 1 87 ? -14.090 -8.077 18.363 1.00 96.94 87 ASP A O 1
ATOM 700 N N . LEU A 1 88 ? -13.355 -6.907 16.593 1.00 96.31 88 LEU A N 1
ATOM 701 C CA . LEU A 1 88 ? -12.108 -6.469 17.224 1.00 96.31 88 LEU A CA 1
ATOM 702 C C . LEU A 1 88 ? -12.364 -5.526 18.405 1.00 96.31 88 LEU A C 1
ATOM 704 O O . LEU A 1 88 ? -11.728 -5.664 19.451 1.00 96.31 88 LEU A O 1
ATOM 708 N N . LEU A 1 89 ? -13.300 -4.584 18.268 1.00 95.88 89 LEU A N 1
ATOM 709 C CA . LEU A 1 89 ? -13.677 -3.678 19.354 1.00 95.88 89 LEU A CA 1
ATOM 710 C C . LEU A 1 89 ? -14.366 -4.425 20.496 1.00 95.88 89 LEU A C 1
ATOM 712 O O . LEU A 1 89 ? -14.102 -4.127 21.659 1.00 95.88 89 LEU A O 1
ATOM 716 N N . THR A 1 90 ? -15.187 -5.426 20.184 1.00 96.25 90 THR A N 1
ATOM 717 C CA . THR A 1 90 ? -15.823 -6.290 21.187 1.00 96.25 90 THR A CA 1
ATOM 718 C C . THR A 1 90 ? -14.788 -7.080 21.979 1.00 96.25 90 THR A C 1
ATOM 720 O O . THR A 1 90 ? -14.787 -7.059 23.208 1.00 96.25 90 THR A O 1
ATOM 723 N N . GLN A 1 91 ? -13.825 -7.695 21.290 1.00 95.50 91 GLN A N 1
ATOM 724 C CA . GLN A 1 91 ? -12.706 -8.395 21.931 1.00 95.50 91 GLN A CA 1
ATOM 725 C C . GLN A 1 91 ? -11.838 -7.468 22.795 1.00 95.50 91 GLN A C 1
ATOM 727 O O . GLN A 1 91 ? -11.235 -7.917 23.767 1.00 95.50 91 GLN A O 1
ATOM 732 N N . ALA A 1 92 ? -11.794 -6.175 22.467 1.00 95.25 92 ALA A N 1
ATOM 733 C CA . ALA A 1 92 ? -11.100 -5.151 23.240 1.00 95.25 92 ALA A CA 1
ATOM 734 C C . ALA A 1 92 ? -11.950 -4.516 24.361 1.00 95.25 92 ALA A C 1
ATOM 736 O O . ALA A 1 92 ? -11.465 -3.600 25.025 1.00 95.25 92 ALA A O 1
ATOM 737 N N . HIS A 1 93 ? -13.193 -4.967 24.581 1.00 96.06 93 HIS A N 1
ATOM 738 C CA . HIS A 1 93 ? -14.157 -4.369 25.517 1.00 96.06 93 HIS A CA 1
ATOM 739 C C . HIS A 1 93 ? -14.489 -2.890 25.212 1.00 96.06 93 HIS A C 1
ATOM 741 O O . HIS A 1 93 ? -14.657 -2.070 26.115 1.00 96.06 93 HIS A O 1
ATOM 747 N N . MET A 1 94 ? -14.576 -2.537 23.925 1.00 95.00 94 MET A N 1
ATOM 748 C CA . MET A 1 94 ? -14.819 -1.180 23.407 1.00 95.00 94 MET A CA 1
ATOM 749 C C . MET A 1 94 ? -16.053 -1.098 22.490 1.00 95.00 94 MET A C 1
ATOM 751 O O . MET A 1 94 ? -16.123 -0.244 21.609 1.00 95.00 94 MET A O 1
ATOM 755 N N . GLU A 1 95 ? -17.050 -1.956 22.694 1.00 92.75 95 GLU A N 1
ATOM 756 C CA . GLU A 1 95 ? -18.276 -2.059 21.874 1.00 92.75 95 GLU A CA 1
ATOM 757 C C . GLU A 1 95 ? -18.996 -0.707 21.708 1.00 92.75 95 GLU A C 1
ATOM 759 O O . GLU A 1 95 ? -19.470 -0.358 20.629 1.00 92.75 95 GLU A O 1
ATOM 764 N N . GLY A 1 96 ? -19.005 0.117 22.762 1.00 92.06 96 GLY A N 1
ATOM 765 C CA . GLY A 1 96 ? -19.605 1.456 22.744 1.00 92.06 96 GLY A CA 1
ATOM 766 C C . GLY A 1 96 ? -18.887 2.476 21.848 1.00 92.06 96 GLY A C 1
ATOM 767 O O . GLY A 1 96 ? -19.379 3.589 21.691 1.00 92.06 96 GLY A O 1
ATOM 768 N N . LYS A 1 97 ? -17.732 2.125 21.268 1.00 92.38 97 LYS A N 1
ATOM 769 C CA . LYS A 1 97 ? -16.923 2.996 20.403 1.00 92.38 97 LYS A CA 1
ATOM 770 C C . LYS A 1 97 ? -17.093 2.722 18.914 1.00 92.38 97 LYS A C 1
ATOM 772 O O . LYS A 1 97 ? -16.509 3.454 18.122 1.00 92.38 97 LYS A O 1
ATOM 777 N N . VAL A 1 98 ? -17.897 1.731 18.518 1.00 91.56 98 VAL A N 1
ATOM 778 C CA . VAL A 1 98 ? -18.088 1.357 17.103 1.00 91.56 98 VAL A CA 1
ATOM 779 C C . VAL A 1 98 ? -18.478 2.566 16.250 1.00 91.56 98 VAL A C 1
ATOM 781 O O . VAL A 1 98 ? -17.807 2.845 15.263 1.00 91.56 98 VAL A O 1
ATOM 784 N N . ILE A 1 99 ? -19.508 3.317 16.654 1.00 90.94 99 ILE A N 1
ATOM 785 C CA . ILE A 1 99 ? -19.982 4.491 15.900 1.00 90.94 99 ILE A CA 1
ATOM 786 C C . ILE A 1 99 ? -18.868 5.541 15.788 1.00 90.94 99 ILE A C 1
ATOM 788 O O . ILE A 1 99 ? -18.547 5.974 14.687 1.00 90.94 99 ILE A O 1
ATOM 792 N N . GLU A 1 100 ? -18.204 5.873 16.901 1.00 90.94 100 GLU A N 1
ATOM 793 C CA . GLU A 1 100 ? -17.110 6.855 16.907 1.00 90.94 100 GLU A CA 1
ATOM 794 C C . GLU A 1 100 ? -15.941 6.430 15.999 1.00 90.94 100 GLU A C 1
ATOM 796 O O . GLU A 1 100 ? -15.371 7.257 15.292 1.00 90.94 100 GLU A O 1
ATOM 801 N N . VAL A 1 101 ? -15.580 5.142 15.993 1.00 91.06 101 VAL A N 1
ATOM 802 C CA . VAL A 1 101 ? -14.508 4.587 15.150 1.00 91.06 101 VAL A CA 1
ATOM 803 C C . VAL A 1 101 ? -14.877 4.646 13.674 1.00 91.06 101 VAL A C 1
ATOM 805 O O . VAL A 1 101 ? -14.042 5.042 12.856 1.00 91.06 101 VAL A O 1
ATOM 808 N N . LYS A 1 102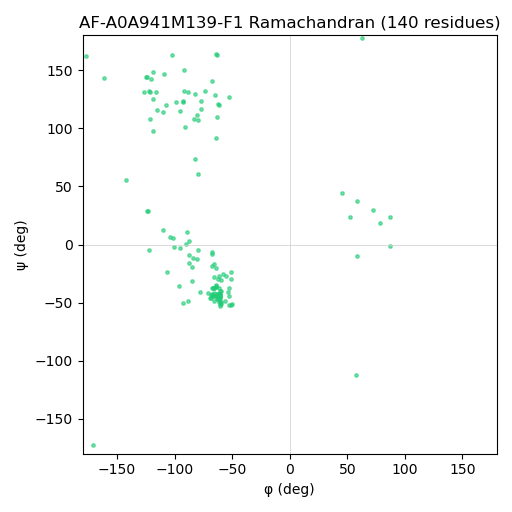 ? -16.116 4.275 13.332 1.00 88.44 102 LYS A N 1
ATOM 809 C CA . LYS A 1 102 ? -16.607 4.328 11.954 1.00 88.44 102 LYS A CA 1
ATOM 810 C C . LYS A 1 102 ? -16.636 5.765 11.437 1.00 88.44 102 LYS A C 1
ATOM 812 O O . LYS A 1 102 ? -16.119 6.006 10.349 1.00 88.44 102 LYS A O 1
ATOM 817 N N . ASP A 1 103 ? -17.128 6.703 12.241 1.00 88.31 103 ASP A N 1
ATOM 818 C CA . ASP A 1 103 ? -17.198 8.122 11.883 1.00 88.31 103 ASP A CA 1
ATOM 819 C C . ASP A 1 103 ? -15.805 8.756 11.763 1.00 88.31 103 ASP A C 1
ATOM 821 O O . ASP A 1 103 ? -15.533 9.505 10.825 1.00 88.31 103 ASP A O 1
ATOM 825 N N . TRP A 1 104 ? -14.891 8.444 12.689 1.00 88.00 104 TRP A N 1
ATOM 826 C CA . TRP A 1 104 ? -13.554 9.039 12.702 1.00 88.00 104 TRP A CA 1
ATOM 827 C C . TRP A 1 104 ? -12.688 8.576 11.530 1.00 88.00 104 TRP A C 1
ATOM 829 O O . TRP A 1 104 ? -12.001 9.380 10.897 1.00 88.00 104 TRP A O 1
ATOM 839 N N . TYR A 1 105 ? -12.679 7.269 11.252 1.00 86.44 105 TYR A N 1
ATOM 840 C CA . TYR A 1 105 ? -11.845 6.716 10.186 1.00 86.44 105 TYR A CA 1
ATOM 841 C C . TYR A 1 105 ? -12.534 6.724 8.821 1.00 86.44 105 TYR A C 1
ATOM 843 O O . TYR A 1 105 ? -11.830 6.581 7.822 1.00 86.44 105 TYR A O 1
ATOM 851 N N . ASN A 1 106 ? -13.862 6.903 8.772 1.00 83.44 106 ASN A N 1
ATOM 852 C CA .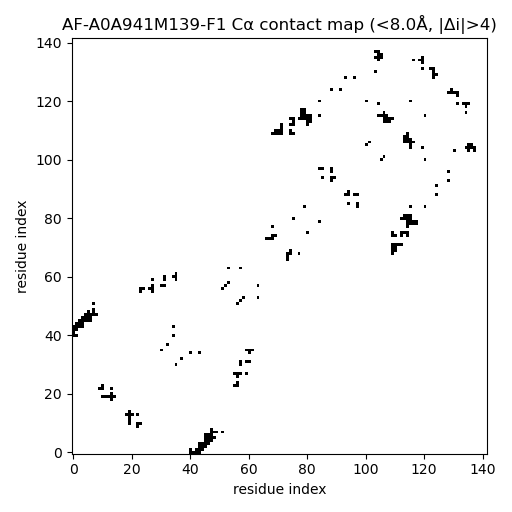 ASN A 1 106 ? -14.726 7.021 7.585 1.00 83.44 106 ASN A CA 1
ATOM 853 C C . ASN A 1 106 ? -14.699 5.814 6.616 1.00 83.44 106 ASN A C 1
ATOM 855 O O . ASN A 1 106 ? -15.532 5.701 5.723 1.00 83.44 106 ASN A O 1
ATOM 859 N N . GLY A 1 107 ? -13.770 4.875 6.814 1.00 83.69 107 GLY A N 1
ATOM 860 C CA . GLY A 1 107 ? -13.564 3.723 5.949 1.00 83.69 107 GLY A CA 1
ATOM 861 C C . GLY A 1 107 ? -13.140 4.106 4.526 1.00 83.69 107 GLY A C 1
ATOM 862 O O . GLY A 1 107 ? -13.026 5.269 4.143 1.00 83.69 107 GLY A O 1
ATOM 863 N N . TYR A 1 108 ? -12.891 3.083 3.722 1.00 83.94 108 TYR A N 1
ATOM 864 C CA . TYR A 1 108 ? -12.689 3.174 2.286 1.00 83.94 108 TYR A CA 1
ATOM 865 C C . TYR A 1 108 ? -13.838 2.426 1.619 1.00 83.94 108 TYR A C 1
ATOM 867 O O . TYR A 1 108 ? -13.964 1.209 1.773 1.00 83.94 108 TYR A O 1
ATOM 875 N N . HIS A 1 109 ? -14.665 3.144 0.864 1.00 83.50 109 HIS A N 1
ATOM 876 C CA . HIS A 1 109 ? -15.749 2.539 0.098 1.00 83.50 109 HIS A CA 1
ATOM 877 C C . HIS A 1 109 ? -15.193 1.936 -1.192 1.00 83.50 109 HIS A C 1
ATOM 879 O O . HIS A 1 109 ? -14.798 2.650 -2.117 1.00 83.50 109 HIS A O 1
ATOM 885 N N . MET A 1 110 ? -15.130 0.608 -1.244 1.00 75.44 110 MET A N 1
ATOM 886 C CA . MET A 1 110 ? -14.589 -0.142 -2.372 1.00 75.44 110 MET A CA 1
ATOM 887 C C . MET A 1 110 ? -15.673 -1.039 -2.968 1.00 75.44 110 MET A C 1
ATOM 889 O O . MET A 1 110 ? -15.902 -2.160 -2.510 1.00 75.44 110 MET A O 1
ATOM 893 N N . SER A 1 111 ? -16.304 -0.564 -4.045 1.00 71.88 111 SER A N 1
ATOM 894 C CA . SER A 1 111 ? -17.499 -1.198 -4.624 1.00 71.88 111 SER A CA 1
ATOM 895 C C . SER A 1 111 ? -18.618 -1.305 -3.575 1.00 71.88 111 SER A C 1
ATOM 897 O O . SER A 1 111 ? -19.101 -0.270 -3.126 1.00 71.88 111 SER A O 1
ATOM 899 N N . ASP A 1 112 ? -18.973 -2.521 -3.152 1.00 80.44 112 ASP A N 1
ATOM 900 C CA . ASP A 1 112 ? -20.073 -2.801 -2.218 1.00 80.44 112 ASP A CA 1
ATOM 901 C C . ASP A 1 112 ? -19.596 -3.066 -0.777 1.00 80.44 112 ASP A C 1
ATOM 903 O O . ASP A 1 112 ? -20.391 -3.443 0.081 1.00 80.44 112 ASP A O 1
ATOM 907 N N . VAL A 1 113 ? -18.294 -2.912 -0.500 1.00 84.56 113 VAL A N 1
ATOM 908 C CA . VAL A 1 113 ? -17.703 -3.179 0.819 1.00 84.56 113 VAL A CA 1
ATOM 909 C C . VAL A 1 113 ? -17.012 -1.927 1.344 1.00 84.56 113 VAL A C 1
ATOM 911 O O . VAL A 1 113 ? -16.212 -1.300 0.646 1.00 84.56 113 VAL A O 1
ATOM 914 N N . THR A 1 114 ? -17.289 -1.594 2.602 1.00 88.62 114 THR A N 1
ATOM 915 C CA . THR A 1 114 ? -16.512 -0.618 3.369 1.00 88.62 114 THR A CA 1
ATOM 916 C C . THR A 1 114 ? -15.432 -1.359 4.146 1.00 88.62 114 THR A C 1
ATOM 918 O O . THR A 1 114 ? -15.734 -2.268 4.922 1.00 88.62 114 THR A O 1
ATOM 921 N N . VAL A 1 115 ? -14.174 -0.975 3.934 1.00 91.12 115 VAL A N 1
ATOM 922 C CA . VAL A 1 115 ? -13.034 -1.504 4.695 1.00 91.12 115 VAL A CA 1
ATOM 923 C C . VAL A 1 115 ? -12.321 -0.395 5.457 1.00 91.12 115 VAL A C 1
ATOM 925 O O . VAL A 1 115 ? -12.257 0.741 5.002 1.00 91.12 115 VAL A O 1
ATOM 928 N N . TYR A 1 116 ? -11.747 -0.717 6.607 1.00 91.12 116 TYR A N 1
ATOM 929 C CA . TYR A 1 116 ? -10.999 0.190 7.468 1.00 91.12 116 TYR A CA 1
ATOM 930 C C . TYR A 1 116 ? -9.519 -0.152 7.424 1.00 91.12 116 TYR A C 1
ATOM 932 O O . TYR A 1 116 ? -9.132 -1.317 7.312 1.00 91.12 116 TYR A O 1
ATOM 940 N N . ASN A 1 117 ? -8.678 0.874 7.544 1.00 89.88 117 ASN A N 1
ATOM 941 C CA . ASN A 1 117 ? -7.237 0.692 7.609 1.00 89.88 117 ASN A CA 1
ATOM 942 C C . ASN A 1 117 ? -6.862 -0.161 8.845 1.00 89.88 117 ASN A C 1
ATOM 944 O O . ASN A 1 117 ? -7.126 0.274 9.972 1.00 89.88 117 ASN A O 1
ATOM 948 N N . PRO A 1 118 ? -6.211 -1.331 8.677 1.00 91.94 118 PRO A 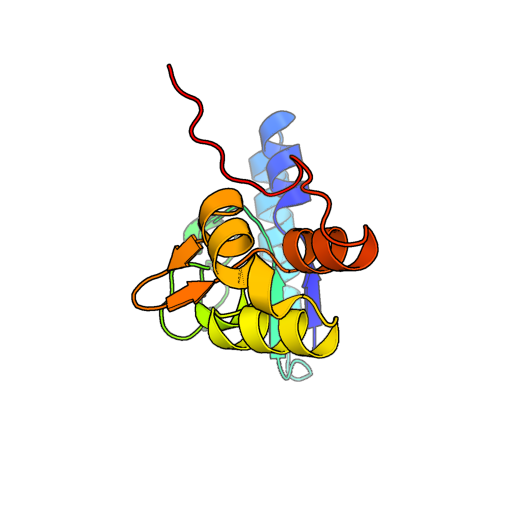N 1
ATOM 949 C CA . PRO A 1 118 ? -5.894 -2.204 9.806 1.00 91.94 118 PRO A CA 1
ATOM 950 C C . PRO A 1 118 ? -5.010 -1.548 10.864 1.00 91.94 118 PRO A C 1
ATOM 952 O O . PRO A 1 118 ? -5.241 -1.714 12.061 1.00 91.94 118 PRO A O 1
ATOM 955 N N . TRP A 1 119 ? -4.022 -0.761 10.431 1.00 90.44 119 TRP A N 1
ATOM 956 C CA . TRP A 1 119 ? -3.111 -0.056 11.327 1.00 90.44 119 TRP A CA 1
ATOM 957 C C . TRP A 1 119 ? -3.848 0.957 12.202 1.00 90.44 119 TRP A C 1
ATOM 959 O O . TRP A 1 119 ? -3.627 0.994 13.410 1.00 90.44 119 TRP A O 1
ATOM 969 N N . SER A 1 120 ? -4.754 1.745 11.623 1.00 90.88 120 SER A N 1
ATOM 970 C CA . SER A 1 120 ? -5.555 2.723 12.360 1.00 90.88 120 SER A CA 1
ATOM 971 C C . SER A 1 120 ? -6.419 2.068 13.442 1.00 90.88 120 SER A C 1
ATOM 973 O O . SER A 1 120 ? -6.411 2.533 14.584 1.00 90.88 120 SER A O 1
ATOM 975 N N . ILE A 1 121 ? -7.100 0.962 13.119 1.00 93.12 121 ILE A N 1
ATOM 976 C CA . ILE A 1 121 ? -7.944 0.219 14.070 1.00 93.12 121 ILE A CA 1
ATOM 977 C C . ILE A 1 121 ? -7.101 -0.413 15.183 1.00 93.12 121 ILE A C 1
ATOM 979 O O . ILE A 1 121 ? -7.388 -0.213 16.363 1.00 93.12 121 ILE A O 1
ATOM 983 N N . ILE A 1 122 ? -6.015 -1.111 14.833 1.00 93.19 122 ILE A N 1
ATOM 984 C CA . ILE A 1 122 ? -5.118 -1.727 15.821 1.00 93.19 122 ILE A CA 1
ATOM 985 C C . ILE A 1 122 ? -4.510 -0.660 16.736 1.00 93.19 122 ILE A C 1
ATOM 987 O O . ILE A 1 122 ? -4.493 -0.830 17.952 1.00 93.19 122 ILE A O 1
ATOM 991 N N . ASN A 1 123 ? -4.052 0.464 16.181 1.00 92.81 123 ASN A N 1
ATOM 992 C CA . ASN A 1 123 ? -3.460 1.550 16.957 1.00 92.81 123 ASN A CA 1
ATOM 993 C C . ASN A 1 123 ? -4.482 2.216 17.892 1.00 92.81 123 ASN A C 1
ATOM 995 O O . ASN A 1 123 ? -4.124 2.586 19.007 1.00 92.81 123 ASN A O 1
ATOM 999 N N . PHE A 1 124 ? -5.737 2.375 17.461 1.00 93.00 124 PHE A N 1
ATOM 1000 C CA . PHE A 1 124 ? -6.821 2.862 18.320 1.00 93.00 124 PHE A CA 1
ATOM 1001 C C . PHE A 1 124 ? -7.034 1.941 19.526 1.00 93.00 124 PHE A C 1
ATOM 1003 O O . PHE A 1 124 ? -7.033 2.406 20.668 1.00 93.00 124 PHE A O 1
ATOM 1010 N N . ILE A 1 125 ? -7.136 0.632 19.275 1.00 94.50 125 ILE A N 1
ATOM 1011 C CA . ILE A 1 125 ? -7.318 -0.387 20.316 1.00 94.50 125 ILE A CA 1
ATOM 1012 C C . ILE A 1 125 ? -6.121 -0.394 21.276 1.00 94.50 125 ILE A C 1
ATOM 1014 O O . ILE A 1 125 ? -6.297 -0.291 22.489 1.00 94.50 125 ILE A O 1
ATOM 1018 N N . GLN A 1 126 ? -4.894 -0.438 20.749 1.00 93.56 126 GLN A N 1
ATOM 1019 C CA . GLN A 1 126 ? -3.662 -0.457 21.548 1.00 93.56 126 GLN A CA 1
ATOM 1020 C C . GLN A 1 126 ? -3.503 0.773 22.445 1.00 93.56 126 GLN A C 1
ATOM 1022 O O . GLN A 1 126 ? -2.907 0.681 23.517 1.00 93.56 126 GLN A O 1
ATOM 1027 N N . LYS A 1 127 ? -4.038 1.924 22.028 1.00 92.00 127 LYS A N 1
ATOM 1028 C CA . LYS A 1 127 ? -3.997 3.168 22.806 1.00 92.00 127 LYS A CA 1
ATOM 1029 C C . LYS A 1 127 ? -5.183 3.340 23.755 1.00 92.00 127 LYS A C 1
ATOM 1031 O O . LYS A 1 127 ? -5.357 4.428 24.294 1.00 92.00 127 LYS A O 1
ATOM 1036 N N . GLY A 1 128 ? -5.996 2.306 23.968 1.00 91.94 128 GLY A N 1
ATOM 1037 C CA . GLY A 1 128 ? -7.123 2.380 24.897 1.00 91.94 128 GLY A CA 1
ATOM 1038 C C . GLY A 1 128 ? -8.280 3.239 24.381 1.00 91.94 128 GLY A C 1
ATOM 1039 O O . GLY A 1 128 ? -8.968 3.868 25.179 1.00 91.94 128 GLY A O 1
ATOM 1040 N N . GLY A 1 129 ? -8.473 3.308 23.061 1.00 89.44 129 GLY A N 1
ATOM 1041 C CA . GLY A 1 129 ? -9.549 4.086 22.447 1.00 89.44 129 GLY A CA 1
ATOM 1042 C C . GLY A 1 129 ? -9.201 5.552 22.172 1.00 89.44 129 GLY A C 1
ATOM 1043 O O . GLY A 1 129 ? -10.091 6.398 22.092 1.00 89.44 129 GLY A O 1
ATOM 1044 N N . VAL A 1 130 ? -7.911 5.875 22.036 1.00 88.12 130 VAL A N 1
ATOM 1045 C CA . VAL A 1 130 ? -7.451 7.219 21.654 1.00 88.12 130 VAL A CA 1
ATOM 1046 C C . VAL A 1 130 ? -7.269 7.300 20.141 1.00 88.12 130 VAL A C 1
ATOM 1048 O O . VAL A 1 130 ? -6.482 6.556 19.548 1.00 88.12 130 VAL A O 1
ATOM 1051 N N . PHE A 1 131 ? -7.970 8.244 19.517 1.00 85.88 131 PHE A N 1
ATOM 1052 C CA . PHE A 1 131 ? -7.868 8.502 18.086 1.00 85.88 131 PHE A CA 1
ATOM 1053 C C . PHE A 1 131 ? -6.505 9.076 17.695 1.00 85.88 131 PHE A C 1
ATOM 1055 O O . PHE A 1 131 ? -5.929 9.913 18.390 1.00 85.88 131 PHE A O 1
ATOM 1062 N N . SER A 1 132 ? -5.989 8.634 16.547 1.00 72.31 132 SER A N 1
ATOM 1063 C CA . SER A 1 132 ? -4.768 9.179 15.955 1.00 72.31 132 SER A CA 1
ATOM 1064 C C . SER A 1 132 ? -5.028 9.647 14.535 1.00 72.31 132 SER A C 1
ATOM 1066 O O . SER A 1 132 ? -5.735 8.969 13.797 1.00 72.31 132 SER A O 1
ATOM 1068 N N . LEU A 1 133 ? -4.371 10.738 14.137 1.00 65.56 133 LEU A N 1
ATOM 1069 C CA . LEU A 1 133 ? -4.462 11.302 12.784 1.00 65.56 133 LEU A CA 1
ATOM 1070 C C . LEU A 1 133 ? -3.834 10.410 11.693 1.00 65.56 133 LEU A C 1
ATOM 1072 O O . LEU A 1 133 ? -3.936 10.706 10.505 1.00 65.56 133 LEU A O 1
ATOM 1076 N N . ILE A 1 134 ? -3.145 9.331 12.075 1.00 57.47 134 ILE A N 1
ATOM 1077 C CA . ILE A 1 134 ? -2.460 8.440 11.137 1.00 57.47 134 ILE A CA 1
ATOM 1078 C C . ILE A 1 134 ? -3.489 7.471 10.535 1.00 57.47 134 ILE A C 1
ATOM 1080 O O . ILE A 1 134 ? -4.017 6.598 11.227 1.00 57.47 134 ILE A O 1
ATOM 1084 N N . GLY A 1 135 ? -3.756 7.631 9.236 1.00 53.50 135 GLY A N 1
ATOM 1085 C CA . GLY A 1 135 ? -4.668 6.784 8.455 1.00 53.50 135 GLY A CA 1
ATOM 1086 C C . GLY A 1 135 ? -6.144 7.200 8.485 1.00 53.50 135 GLY A C 1
ATOM 1087 O O . GLY A 1 135 ? -6.955 6.589 7.799 1.00 53.50 135 GLY A O 1
ATOM 1088 N N . SER A 1 136 ? -6.500 8.259 9.216 1.00 53.62 136 SER A N 1
ATOM 1089 C CA . SER A 1 136 ? -7.804 8.923 9.099 1.00 53.62 136 SER A CA 1
ATOM 1090 C C . SER A 1 136 ? -7.841 9.803 7.849 1.00 53.62 136 SER A C 1
ATOM 1092 O O . SER A 1 136 ? -7.016 10.706 7.695 1.00 53.62 136 SER A O 1
ATOM 1094 N N . ILE A 1 137 ? -8.816 9.563 6.970 1.00 52.09 137 ILE A N 1
ATOM 1095 C CA . ILE A 1 137 ? -9.131 10.451 5.848 1.00 52.09 137 ILE A CA 1
ATOM 1096 C C . ILE A 1 137 ? -10.015 11.570 6.404 1.00 52.09 137 ILE A C 1
ATOM 1098 O O . ILE A 1 137 ? -11.225 11.591 6.191 1.00 52.09 137 ILE A O 1
ATOM 1102 N N . HIS A 1 138 ? -9.441 12.503 7.164 1.00 47.00 138 HIS A N 1
ATOM 1103 C CA . HIS A 1 138 ? -10.158 13.759 7.350 1.00 47.00 138 HIS A CA 1
ATOM 1104 C C . HIS A 1 138 ? -10.231 14.430 5.975 1.00 47.00 138 HIS A C 1
ATOM 1106 O O . HIS A 1 138 ? -9.191 14.546 5.314 1.00 47.00 138 HIS A O 1
ATOM 1112 N N . PRO A 1 139 ? -11.422 14.850 5.508 1.00 36.66 139 PRO A N 1
ATOM 1113 C CA . PRO A 1 139 ? -11.490 15.726 4.356 1.00 36.66 139 PRO A CA 1
ATOM 1114 C C . PRO A 1 139 ? -10.581 16.909 4.670 1.00 36.66 139 PRO A C 1
ATOM 1116 O O . PRO A 1 139 ? -10.709 17.521 5.732 1.00 36.66 139 PRO A O 1
ATOM 1119 N N . ILE A 1 140 ? -9.649 17.216 3.772 1.00 33.44 140 ILE A N 1
ATOM 1120 C CA . ILE A 1 140 ? -9.024 18.532 3.764 1.00 33.44 140 ILE A CA 1
ATOM 1121 C C . ILE A 1 140 ? -10.184 19.477 3.449 1.00 33.44 140 ILE A C 1
ATOM 1123 O O . ILE A 1 140 ? -10.576 19.629 2.295 1.00 33.44 140 ILE A O 1
ATOM 1127 N N . THR A 1 141 ? -10.847 19.992 4.481 1.00 29.94 141 THR A N 1
ATOM 1128 C CA . THR A 1 141 ? -11.805 21.076 4.318 1.00 29.94 141 THR A CA 1
ATOM 1129 C C . THR A 1 141 ? -11.010 22.262 3.790 1.00 29.94 141 THR A C 1
ATOM 1131 O O . THR A 1 141 ? -10.025 22.643 4.424 1.00 29.94 141 THR A O 1
ATOM 1134 N N . ASN A 1 142 ? -11.413 22.738 2.606 1.00 33.03 142 ASN A N 1
ATOM 1135 C CA . ASN A 1 142 ? -10.878 23.906 1.896 1.00 33.03 142 ASN A CA 1
ATOM 1136 C C . ASN A 1 142 ? -10.478 25.064 2.812 1.00 33.03 142 ASN A C 1
ATOM 1138 O O . ASN A 1 142 ? -11.277 25.388 3.720 1.00 33.03 142 ASN A O 1
#

Radius of gyration: 19.87 Å; Cα contacts (8 Å, |Δi|>4): 159; chains: 1; bounding box: 37×48×48 Å

pLDDT: mean 83.02, std 13.6, range [29.94, 96.94]

Foldseek 3Di:
DAEAEALCVVLVVCVVVVNNLVVLVVQLVVCLVVPPPDPPDPDYDYYHDDCPDCVRRVVSPDDDDDDDCLDPVCVCVQAPFLVSLCVVCVVLVNNVCSVVLCVFQVADDRPPTGGGHHCQSVVCSVVVNDHDPPNRPDPPPD